Protein AF-A0A3N2QAK7-F1 (afdb_monomer_lite)

Radius of gyration: 15.61 Å; chains: 1; bounding box: 36×19×43 Å

Secondary structure (DSSP, 8-state):
-HHHHHHHHHH--HHHHHHHHHHHHHHHHHHHHHS-TT--HHHHHHHHHHHHTS---HHHHHHHHT--

Organism: Sodiomyces alkalinus (strain CBS 110278 / VKM F-3762 / F11) (NCBI:txid1314773)

Structure (mmCIF, N/CA/C/O backbone):
data_AF-A0A3N2QAK7-F1
#
_entry.id   AF-A0A3N2QAK7-F1
#
loop_
_atom_site.group_PDB
_atom_site.id
_atom_site.type_symbol
_atom_site.label_atom_id
_atom_site.label_alt_id
_atom_site.label_comp_id
_atom_site.label_asym_id
_atom_site.label_entity_id
_atom_site.label_seq_id
_atom_site.pdbx_PDB_ins_code
_atom_site.Cartn_x
_atom_site.Cartn_y
_atom_site.Cartn_z
_atom_site.occupancy
_atom_site.B_iso_or_equiv
_atom_site.auth_seq_id
_atom_site.auth_comp_id
_atom_site.auth_asym_id
_atom_site.auth_atom_id
_atom_site.pdbx_PDB_model_num
ATOM 1 N N . MET A 1 1 ? -7.538 10.523 12.067 1.00 48.62 1 MET A N 1
ATOM 2 C CA . MET A 1 1 ? -7.565 9.706 13.301 1.00 48.62 1 MET A CA 1
ATOM 3 C C . MET A 1 1 ? -8.985 9.529 13.840 1.00 48.62 1 MET A C 1
ATOM 5 O O . MET A 1 1 ? -9.362 8.389 14.028 1.00 48.62 1 MET A O 1
ATOM 9 N N . LEU A 1 2 ? -9.807 10.585 13.955 1.00 56.88 2 LEU A N 1
ATOM 10 C CA . LEU A 1 2 ? -11.243 10.480 14.312 1.00 56.88 2 LEU A CA 1
ATOM 11 C C . LEU A 1 2 ? -12.115 9.712 13.296 1.00 56.88 2 LEU A C 1
ATOM 13 O O . LEU A 1 2 ? -13.018 8.974 13.673 1.00 56.88 2 LEU A O 1
ATOM 17 N N . ILE A 1 3 ? -11.819 9.852 12.001 1.00 59.50 3 ILE A N 1
ATOM 18 C CA . ILE A 1 3 ? -12.556 9.157 10.933 1.00 59.50 3 ILE A CA 1
ATOM 19 C C . ILE A 1 3 ? -12.354 7.639 11.009 1.00 59.50 3 ILE A C 1
ATOM 21 O O . ILE A 1 3 ? -13.292 6.899 10.765 1.00 59.50 3 ILE A O 1
ATOM 25 N N . LEU A 1 4 ? -11.162 7.168 11.399 1.00 54.62 4 LEU A N 1
ATOM 26 C CA . LEU A 1 4 ? -10.850 5.736 11.489 1.00 54.62 4 LEU A CA 1
ATOM 27 C C . LEU A 1 4 ? -11.549 5.060 12.674 1.00 54.62 4 LEU A C 1
ATOM 29 O O . LEU A 1 4 ? -11.978 3.919 12.547 1.00 54.62 4 LEU A O 1
ATOM 33 N N . THR A 1 5 ? -11.695 5.758 13.803 1.00 56.31 5 THR A N 1
ATOM 34 C CA . THR A 1 5 ? -12.460 5.266 14.958 1.00 56.31 5 THR A CA 1
ATOM 35 C C . THR A 1 5 ? -13.954 5.193 14.656 1.00 56.31 5 THR A C 1
ATOM 37 O O . THR A 1 5 ? -14.563 4.172 14.944 1.00 56.31 5 THR A O 1
ATOM 40 N N . TRP A 1 6 ? -14.519 6.200 13.978 1.00 60.88 6 TRP A N 1
ATOM 41 C CA . TRP A 1 6 ? -15.928 6.182 13.562 1.00 60.88 6 TRP A CA 1
ATOM 42 C C . TRP A 1 6 ? -16.203 5.108 12.495 1.00 60.88 6 TRP A C 1
ATOM 44 O O . TRP A 1 6 ? -17.175 4.366 12.590 1.00 60.88 6 TRP A O 1
ATOM 54 N N . LEU A 1 7 ? -15.298 4.938 11.520 1.00 55.12 7 LEU A N 1
ATOM 55 C CA . LEU A 1 7 ? -15.407 3.868 10.520 1.00 55.12 7 LEU A CA 1
ATOM 56 C C . LEU A 1 7 ? -15.271 2.468 11.143 1.00 55.12 7 LEU A C 1
ATOM 58 O O . LEU A 1 7 ? -15.917 1.535 10.679 1.00 55.12 7 LEU A O 1
ATOM 62 N N . SER A 1 8 ? -14.445 2.312 12.185 1.00 51.50 8 SER A N 1
ATOM 63 C CA . SER A 1 8 ? -14.296 1.044 12.913 1.00 51.50 8 SER A CA 1
ATOM 64 C C . SER A 1 8 ? -15.554 0.654 13.693 1.00 51.50 8 SER A C 1
ATOM 66 O O . SER A 1 8 ? -15.761 -0.536 13.918 1.00 51.50 8 SER A O 1
ATOM 68 N N . GLU A 1 9 ? -16.353 1.632 14.120 1.00 58.00 9 GLU A N 1
ATOM 69 C CA . GLU A 1 9 ? -17.644 1.431 14.790 1.00 58.00 9 GLU A CA 1
ATOM 70 C C . GLU A 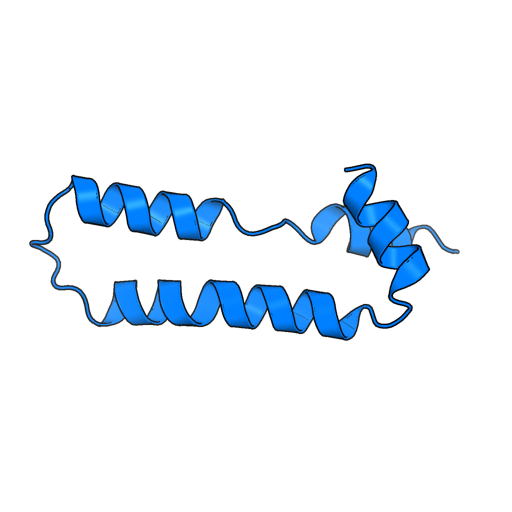1 9 ? -18.759 1.121 13.782 1.00 58.00 9 GLU A C 1
ATOM 72 O O . GLU A 1 9 ? -19.607 0.278 14.040 1.00 58.00 9 GLU A O 1
ATOM 77 N N . VAL A 1 10 ? -18.729 1.753 12.602 1.00 57.06 10 VAL A N 1
ATOM 78 C CA . VAL A 1 10 ? -19.736 1.553 11.544 1.00 57.06 10 VAL A CA 1
ATOM 79 C C . VAL A 1 10 ? -19.545 0.235 10.784 1.00 57.06 10 VAL A C 1
ATOM 81 O O . VAL A 1 10 ? -20.517 -0.320 10.275 1.00 57.06 10 VAL A O 1
ATOM 84 N N . LEU A 1 11 ? -18.310 -0.265 10.665 1.00 58.97 11 LEU A N 1
ATOM 85 C CA . LEU A 1 11 ? -18.021 -1.399 9.785 1.00 58.97 11 LEU A CA 1
ATOM 86 C C . LEU A 1 11 ? -18.058 -2.774 10.454 1.00 58.97 11 LEU A C 1
ATOM 88 O O . LEU A 1 11 ? -18.154 -3.733 9.699 1.00 58.97 11 LEU A O 1
ATOM 92 N N . ASP A 1 12 ? -17.946 -2.899 11.788 1.00 56.06 12 ASP A N 1
ATOM 93 C CA . ASP A 1 12 ? -17.957 -4.154 12.599 1.00 56.06 12 ASP A CA 1
ATOM 94 C C . ASP A 1 12 ? -17.077 -5.337 12.081 1.00 56.06 12 ASP A C 1
ATOM 96 O O . ASP A 1 12 ? -16.949 -6.396 12.687 1.00 56.06 12 ASP A O 1
ATOM 100 N N . GLN A 1 13 ? -16.376 -5.158 10.961 1.00 55.38 13 GLN A N 1
ATOM 101 C CA . GLN A 1 13 ? -15.624 -6.150 10.207 1.00 55.38 13 GLN A CA 1
ATOM 102 C C . GLN A 1 13 ? -14.248 -5.571 9.908 1.00 55.38 13 GLN A C 1
ATOM 104 O O . GLN A 1 13 ? -13.910 -5.140 8.804 1.00 55.38 13 GLN A O 1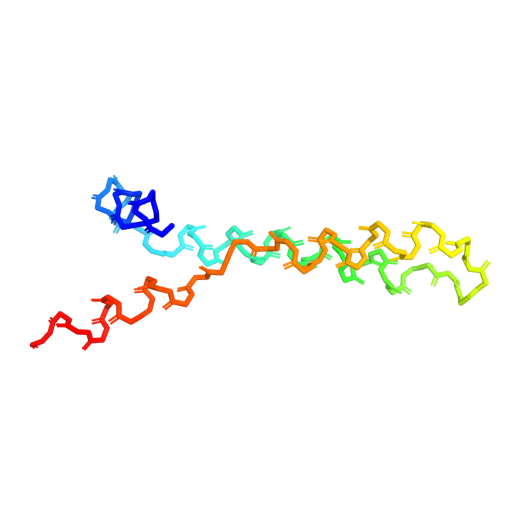
ATOM 109 N N . ARG A 1 14 ? -13.408 -5.616 10.939 1.00 58.41 14 ARG A N 1
ATOM 110 C CA . ARG A 1 14 ? -11.996 -5.197 10.932 1.00 58.41 14 ARG A CA 1
ATOM 111 C C . ARG A 1 14 ? -11.169 -5.914 9.846 1.00 58.41 14 ARG A C 1
ATOM 113 O O . ARG A 1 14 ? -10.148 -5.396 9.402 1.00 58.41 14 ARG A O 1
ATOM 120 N N . ALA A 1 15 ? -11.652 -7.065 9.364 1.00 60.69 15 ALA A N 1
ATOM 121 C CA . ALA A 1 15 ? -11.082 -7.825 8.252 1.00 60.69 15 ALA A CA 1
ATOM 122 C C . ALA A 1 15 ? -11.117 -7.077 6.904 1.00 60.69 15 ALA A C 1
ATOM 124 O O . ALA A 1 15 ? -10.174 -7.202 6.126 1.00 60.69 15 ALA A O 1
ATOM 125 N N . LEU A 1 16 ? -12.146 -6.263 6.632 1.00 60.97 16 LEU A N 1
ATOM 126 C CA . LEU A 1 16 ? -12.251 -5.514 5.370 1.00 60.97 16 LEU A CA 1
ATOM 127 C C . LEU A 1 16 ? -11.179 -4.429 5.253 1.00 60.97 16 LEU A C 1
ATOM 129 O O . LEU A 1 16 ? -10.651 -4.201 4.169 1.00 60.97 16 LEU A O 1
ATOM 133 N N . LEU A 1 17 ? -10.800 -3.805 6.369 1.00 64.38 17 LEU A N 1
ATOM 134 C CA . LEU A 1 17 ? -9.732 -2.804 6.393 1.00 64.38 17 LEU A CA 1
ATOM 135 C C . LEU A 1 17 ? -8.346 -3.443 6.218 1.00 64.38 17 LEU A C 1
ATOM 137 O O . LEU A 1 17 ? -7.501 -2.871 5.535 1.00 64.38 17 LEU A O 1
ATOM 141 N N . GLY A 1 18 ? -8.125 -4.647 6.760 1.00 65.25 18 GLY A N 1
ATOM 142 C CA . GLY A 1 18 ? -6.920 -5.439 6.478 1.00 65.25 18 GLY A CA 1
ATOM 143 C C . GLY A 1 18 ? -6.841 -5.924 5.024 1.00 65.25 18 GLY A C 1
ATOM 144 O O . GLY A 1 18 ? -5.765 -5.951 4.431 1.00 65.25 18 GLY A O 1
ATOM 145 N N . LEU A 1 19 ? -7.983 -6.248 4.413 1.00 70.44 19 LEU A N 1
ATOM 146 C CA . LEU A 1 19 ? -8.049 -6.562 2.986 1.00 70.44 19 LEU A CA 1
ATOM 147 C C . LEU A 1 19 ? -7.758 -5.318 2.133 1.00 70.44 19 LEU A C 1
ATOM 149 O O . LEU A 1 19 ? -7.042 -5.399 1.139 1.00 70.44 19 LEU A O 1
ATOM 153 N N . PHE A 1 20 ? -8.265 -4.152 2.543 1.00 73.81 20 PHE A N 1
ATOM 154 C CA . PHE A 1 20 ? -8.045 -2.889 1.841 1.00 73.81 20 PHE A CA 1
ATOM 155 C C . PHE A 1 20 ? -6.566 -2.493 1.826 1.00 73.81 20 PHE A C 1
ATOM 157 O O . PHE A 1 20 ? -6.058 -2.060 0.793 1.00 73.81 20 PHE A O 1
ATOM 164 N N . THR A 1 21 ? -5.843 -2.695 2.933 1.00 73.25 21 THR A N 1
ATOM 165 C CA . THR A 1 21 ? -4.393 -2.463 2.955 1.00 73.25 21 THR A CA 1
ATOM 166 C C . THR A 1 21 ? -3.660 -3.446 2.044 1.00 73.25 21 THR A C 1
ATOM 168 O O . THR A 1 21 ? -2.802 -3.014 1.278 1.00 73.25 21 THR A O 1
ATOM 171 N N . GLN A 1 22 ? -4.022 -4.734 2.022 1.00 75.94 22 GLN A N 1
ATOM 172 C CA . GLN A 1 22 ? -3.434 -5.684 1.065 1.00 75.94 22 GLN A CA 1
ATOM 173 C C . GLN A 1 22 ? -3.700 -5.296 -0.398 1.00 75.94 22 GLN A C 1
ATOM 175 O O . GLN A 1 22 ? -2.779 -5.334 -1.215 1.00 75.94 22 GLN A O 1
ATOM 180 N N . ILE A 1 23 ? -4.923 -4.865 -0.719 1.00 82.00 23 ILE A N 1
ATOM 181 C CA . ILE A 1 23 ? -5.302 -4.381 -2.056 1.00 82.00 23 ILE A CA 1
ATOM 182 C C . ILE A 1 23 ? -4.545 -3.096 -2.421 1.00 82.00 23 ILE A C 1
ATOM 184 O O . ILE A 1 23 ? -4.259 -2.883 -3.593 1.00 82.00 23 ILE A O 1
ATOM 188 N N . TRP A 1 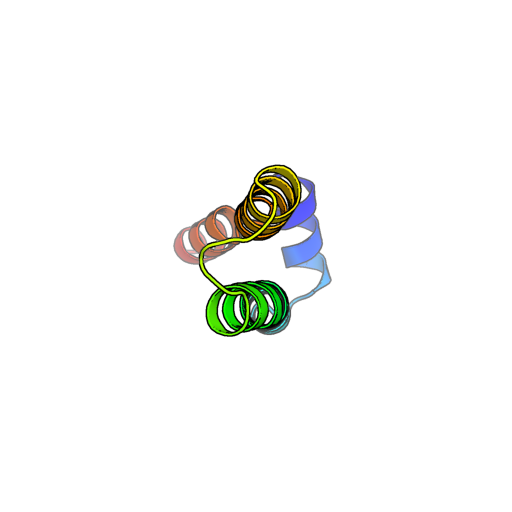24 ? -4.173 -2.262 -1.447 1.00 82.44 24 TRP A N 1
ATOM 189 C CA . TRP A 1 24 ? -3.362 -1.060 -1.671 1.00 82.44 24 TRP A CA 1
ATOM 190 C C . TRP A 1 24 ? -1.885 -1.389 -1.936 1.00 82.44 24 TRP A C 1
ATOM 192 O O . TRP A 1 24 ? -1.256 -0.822 -2.832 1.00 82.44 24 TRP A O 1
ATOM 202 N N . PHE A 1 25 ? -1.320 -2.332 -1.177 1.00 81.50 25 PHE A N 1
ATOM 203 C CA . PHE A 1 25 ? 0.092 -2.706 -1.280 1.00 81.50 25 PHE A CA 1
ATOM 204 C C . PHE A 1 25 ? 0.405 -3.557 -2.518 1.00 81.50 25 PHE A C 1
ATOM 206 O O . PHE A 1 25 ? 1.453 -3.355 -3.134 1.00 81.50 25 PHE A O 1
ATOM 213 N N . LEU A 1 26 ? -0.489 -4.470 -2.912 1.00 85.50 26 LEU A N 1
ATOM 214 C CA . LEU A 1 26 ? -0.307 -5.361 -4.066 1.00 85.50 26 LEU A CA 1
ATOM 215 C C . LEU A 1 26 ? 0.056 -4.633 -5.376 1.00 85.50 26 LEU A C 1
ATOM 217 O O . LEU A 1 26 ? 1.107 -4.942 -5.936 1.00 85.50 26 LEU A O 1
ATOM 221 N N . PRO A 1 27 ? -0.728 -3.660 -5.879 1.00 84.00 27 PRO A N 1
ATOM 222 C CA . PRO A 1 27 ? -0.415 -2.979 -7.132 1.00 84.00 27 PRO A CA 1
ATOM 223 C C . PRO A 1 27 ? 0.870 -2.151 -7.035 1.00 84.00 27 PRO A C 1
ATOM 225 O O . PRO A 1 27 ? 1.616 -2.069 -8.011 1.00 84.00 27 PRO A O 1
ATOM 228 N N . CYS A 1 28 ? 1.172 -1.582 -5.864 1.00 85.06 28 CYS A N 1
ATOM 229 C CA . CYS A 1 28 ? 2.404 -0.825 -5.652 1.00 85.06 28 CYS A CA 1
ATOM 230 C C . CYS A 1 28 ? 3.642 -1.737 -5.716 1.00 85.06 28 CYS A C 1
ATOM 232 O O . CYS A 1 28 ? 4.616 -1.400 -6.386 1.00 85.06 28 CYS A O 1
ATOM 234 N N . LEU A 1 29 ? 3.586 -2.912 -5.079 1.00 84.06 29 LEU A N 1
ATOM 235 C CA . LEU A 1 29 ? 4.649 -3.924 -5.116 1.00 84.06 29 LEU A CA 1
ATOM 236 C C . LEU A 1 29 ? 4.827 -4.523 -6.512 1.00 84.06 29 LEU A C 1
ATOM 238 O O . LEU A 1 29 ? 5.957 -4.655 -6.979 1.00 84.06 29 LEU A O 1
ATOM 242 N N . VAL A 1 30 ? 3.723 -4.837 -7.198 1.00 87.56 30 VAL A N 1
ATOM 243 C CA . VAL A 1 30 ? 3.763 -5.330 -8.582 1.00 87.56 30 VAL A CA 1
ATOM 244 C C . VAL A 1 30 ? 4.418 -4.291 -9.486 1.00 87.56 30 VAL A C 1
ATOM 246 O O . VAL A 1 30 ? 5.347 -4.628 -10.217 1.00 87.56 30 VAL A O 1
ATOM 249 N N . SER A 1 31 ? 4.013 -3.023 -9.378 1.00 84.31 31 SER A N 1
ATOM 250 C CA . SER A 1 31 ? 4.623 -1.937 -10.149 1.00 84.31 31 SER A CA 1
ATOM 251 C C . SER A 1 31 ? 6.125 -1.854 -9.873 1.00 84.31 31 SER A C 1
ATOM 253 O O . SER A 1 31 ? 6.913 -1.866 -10.812 1.00 84.31 31 SER A O 1
ATOM 255 N N . LEU A 1 32 ? 6.541 -1.877 -8.602 1.00 81.94 32 LEU A N 1
ATOM 256 C CA . LEU A 1 32 ? 7.956 -1.842 -8.223 1.00 81.94 32 LEU A CA 1
ATOM 257 C C . LEU A 1 32 ? 8.764 -3.033 -8.778 1.00 81.94 32 LEU A C 1
ATOM 259 O O . LEU A 1 32 ? 9.936 -2.872 -9.097 1.00 81.94 32 LEU A O 1
ATOM 263 N N . SER A 1 33 ? 8.148 -4.215 -8.886 1.00 84.12 33 SER A N 1
ATOM 264 C CA . SER A 1 33 ? 8.804 -5.430 -9.395 1.00 84.12 33 SER A CA 1
ATOM 265 C C . SER A 1 33 ? 8.939 -5.478 -10.920 1.00 84.12 33 SER A C 1
ATOM 267 O O . SER A 1 33 ? 9.874 -6.087 -11.431 1.00 84.12 33 SER A O 1
ATOM 269 N N . VAL A 1 34 ? 8.005 -4.856 -11.645 1.00 86.44 34 VAL A N 1
ATOM 270 C CA . VAL A 1 34 ? 7.968 -4.865 -13.117 1.00 86.44 34 VAL A CA 1
ATOM 271 C C . VAL A 1 34 ? 8.749 -3.685 -13.700 1.00 86.44 34 VAL A C 1
ATOM 273 O O . VAL A 1 34 ? 9.249 -3.765 -14.822 1.00 86.44 34 VAL A O 1
ATOM 276 N N . LEU A 1 35 ? 8.857 -2.579 -12.961 1.00 80.12 35 LEU A N 1
ATOM 277 C CA . LEU A 1 35 ? 9.516 -1.372 -13.445 1.00 80.12 35 LEU A CA 1
ATOM 278 C C . LEU A 1 35 ? 11.047 -1.556 -13.497 1.00 80.12 35 LEU A C 1
ATOM 280 O O . LEU A 1 35 ? 11.651 -1.988 -12.515 1.00 80.12 35 LEU A O 1
ATOM 284 N N . PRO A 1 36 ? 11.700 -1.203 -14.619 1.00 76.56 36 PRO A N 1
ATOM 285 C CA . PRO A 1 36 ? 13.155 -1.232 -14.725 1.00 76.56 36 PRO A CA 1
ATOM 286 C C . PRO A 1 36 ? 13.794 -0.152 -13.838 1.00 76.56 36 PRO A C 1
ATOM 288 O O . PRO A 1 36 ? 13.204 0.901 -13.597 1.00 76.56 36 PRO A O 1
ATOM 291 N N . ALA A 1 37 ? 15.036 -0.382 -13.399 1.00 72.50 37 ALA A N 1
ATOM 292 C CA . ALA A 1 37 ? 15.780 0.546 -12.535 1.00 72.50 37 ALA A CA 1
ATOM 293 C C . ALA A 1 37 ? 16.015 1.939 -13.164 1.00 72.50 37 ALA A C 1
ATOM 295 O O . ALA A 1 37 ? 16.281 2.897 -12.445 1.00 72.50 37 ALA A O 1
ATOM 296 N N . ASP A 1 38 ? 15.875 2.057 -14.488 1.00 78.19 38 ASP A N 1
ATOM 297 C CA . ASP A 1 38 ? 16.083 3.281 -15.278 1.00 78.19 38 ASP A CA 1
ATOM 298 C C . ASP A 1 38 ? 14.796 4.114 -15.473 1.00 78.19 38 ASP A C 1
ATOM 300 O O . ASP A 1 38 ? 14.576 4.776 -16.490 1.00 78.19 38 ASP A O 1
ATOM 304 N N . ILE A 1 39 ? 13.872 4.043 -14.513 1.00 83.31 39 ILE A N 1
ATOM 305 C CA . ILE A 1 39 ? 12.612 4.783 -14.575 1.00 83.31 39 ILE A CA 1
ATOM 306 C C . ILE A 1 39 ? 12.815 6.281 -14.295 1.00 83.31 39 ILE A C 1
ATOM 308 O O . ILE A 1 39 ? 13.654 6.696 -13.494 1.00 83.31 39 ILE A O 1
ATOM 312 N N . ASN A 1 40 ? 11.976 7.119 -14.913 1.00 84.38 40 ASN A N 1
ATOM 313 C CA . ASN A 1 40 ? 11.898 8.544 -14.603 1.00 84.38 40 ASN A CA 1
ATOM 314 C C . ASN A 1 40 ? 11.732 8.767 -13.086 1.00 84.38 40 ASN A C 1
ATOM 316 O O . ASN A 1 40 ? 10.790 8.268 -12.466 1.00 84.38 40 ASN A O 1
ATOM 320 N N . ARG A 1 41 ? 12.622 9.578 -12.505 1.00 84.38 41 ARG A N 1
ATOM 321 C CA . ARG A 1 41 ? 12.660 9.913 -11.072 1.00 84.38 41 ARG A CA 1
ATOM 322 C C . ARG A 1 41 ? 11.313 10.392 -10.523 1.00 84.38 41 ARG A C 1
ATOM 324 O O . ARG A 1 41 ? 10.968 10.069 -9.391 1.00 84.38 41 ARG A O 1
ATOM 331 N N . TRP A 1 42 ? 10.525 11.102 -11.329 1.00 86.75 42 TRP A N 1
ATOM 332 C CA . TRP A 1 42 ? 9.188 11.561 -10.939 1.00 86.75 42 TRP A CA 1
ATOM 333 C C . TRP A 1 42 ? 8.163 10.429 -10.831 1.00 86.75 42 TRP A C 1
ATOM 335 O O . TRP A 1 42 ? 7.314 10.458 -9.942 1.00 86.75 42 TRP A O 1
ATOM 345 N N . ALA A 1 43 ? 8.258 9.415 -11.694 1.00 83.44 43 ALA A N 1
ATOM 346 C CA . ALA A 1 43 ? 7.389 8.244 -11.623 1.00 83.44 43 ALA A CA 1
ATOM 347 C C . ALA A 1 43 ? 7.715 7.398 -10.382 1.00 83.44 43 ALA A C 1
ATOM 349 O O . ALA A 1 43 ? 6.804 6.980 -9.671 1.00 83.44 43 ALA A O 1
ATOM 350 N N . MET A 1 44 ? 9.004 7.226 -10.066 1.00 84.50 44 MET A N 1
ATOM 351 C CA . MET A 1 44 ? 9.432 6.552 -8.834 1.00 84.50 44 MET A CA 1
ATOM 352 C C . MET A 1 44 ? 8.984 7.315 -7.581 1.00 84.50 44 MET A C 1
ATOM 354 O O . MET A 1 44 ? 8.483 6.703 -6.641 1.00 84.50 44 MET A O 1
ATOM 358 N N . TYR A 1 45 ? 9.103 8.647 -7.588 1.00 85.88 45 TYR A N 1
ATOM 359 C CA . TYR A 1 45 ? 8.608 9.495 -6.503 1.00 85.88 45 TYR A CA 1
ATOM 360 C C . TYR A 1 45 ? 7.103 9.307 -6.284 1.00 85.88 45 TYR A C 1
ATOM 362 O O . TYR A 1 45 ? 6.693 8.987 -5.172 1.00 85.88 45 TYR A O 1
ATOM 370 N N . ALA A 1 46 ? 6.291 9.407 -7.342 1.00 87.81 46 ALA A N 1
ATOM 371 C CA . ALA A 1 46 ? 4.843 9.230 -7.246 1.00 87.81 46 ALA A CA 1
ATOM 372 C C . ALA A 1 46 ? 4.458 7.840 -6.712 1.00 87.81 46 ALA A C 1
ATOM 374 O O . ALA A 1 46 ? 3.601 7.733 -5.837 1.00 87.81 46 ALA A O 1
ATOM 375 N N . LEU A 1 47 ? 5.123 6.784 -7.188 1.00 86.88 47 LEU A N 1
ATOM 376 C CA . LEU A 1 47 ? 4.861 5.408 -6.764 1.00 86.88 47 LEU A CA 1
ATOM 377 C C . LEU A 1 47 ? 5.186 5.212 -5.275 1.00 86.88 47 LEU A C 1
ATOM 379 O O . LEU A 1 47 ? 4.366 4.669 -4.537 1.00 86.88 47 LEU A O 1
ATOM 383 N N . ILE A 1 48 ? 6.327 5.724 -4.804 1.00 86.12 48 ILE A N 1
ATOM 384 C CA . ILE A 1 48 ? 6.698 5.660 -3.382 1.00 86.12 48 ILE A CA 1
ATOM 385 C C . ILE A 1 48 ? 5.750 6.512 -2.530 1.00 86.12 48 ILE A C 1
ATOM 387 O O . ILE A 1 48 ? 5.360 6.082 -1.448 1.00 86.12 48 ILE A O 1
ATOM 391 N N . THR A 1 49 ? 5.329 7.689 -2.999 1.00 87.50 49 THR A N 1
ATOM 392 C CA . THR A 1 49 ? 4.350 8.521 -2.285 1.00 87.50 49 THR A CA 1
ATOM 393 C C . THR A 1 49 ? 3.001 7.815 -2.143 1.00 87.50 49 THR A C 1
ATOM 395 O O . THR A 1 49 ? 2.429 7.846 -1.057 1.00 87.50 49 THR A O 1
ATOM 398 N N . VAL A 1 50 ? 2.512 7.142 -3.191 1.00 86.75 50 VAL A N 1
ATOM 399 C CA . VAL A 1 50 ? 1.273 6.341 -3.140 1.00 86.75 50 VAL A CA 1
ATOM 400 C C . VAL A 1 50 ? 1.431 5.121 -2.231 1.00 86.75 50 VAL A C 1
ATOM 402 O O . VAL A 1 50 ? 0.524 4.789 -1.468 1.00 86.75 50 VAL A O 1
ATOM 405 N N . LEU A 1 51 ? 2.595 4.473 -2.259 1.00 85.56 51 LEU A N 1
ATOM 406 C CA . LEU A 1 51 ? 2.905 3.368 -1.356 1.00 85.56 51 LEU A CA 1
ATOM 407 C C . LEU A 1 51 ? 2.898 3.832 0.110 1.00 85.56 51 LEU A C 1
ATOM 409 O O . LEU A 1 51 ? 2.356 3.140 0.968 1.00 85.56 51 LEU A O 1
ATOM 413 N N . LEU A 1 52 ? 3.476 5.000 0.403 1.00 83.69 52 LEU A N 1
ATOM 414 C CA . LEU A 1 52 ? 3.597 5.538 1.760 1.00 83.69 52 LEU A CA 1
ATOM 415 C C . LEU A 1 52 ? 2.303 6.191 2.269 1.00 83.69 52 LEU A C 1
ATOM 417 O O . LEU A 1 52 ? 2.102 6.270 3.478 1.00 83.69 52 LEU A O 1
ATOM 421 N N . SER A 1 53 ? 1.415 6.628 1.371 1.00 83.25 53 SER A N 1
ATOM 422 C CA . SER A 1 53 ? 0.112 7.209 1.717 1.00 83.25 53 SER A CA 1
ATOM 423 C C . SER A 1 53 ? -0.941 6.173 2.112 1.00 83.25 53 SER A C 1
ATOM 425 O O . SER A 1 53 ? -2.108 6.528 2.295 1.00 83.25 53 SER A O 1
ATOM 427 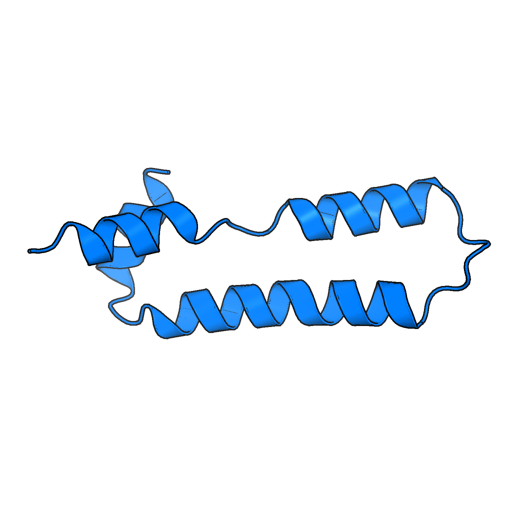N N . TYR A 1 54 ? -0.545 4.904 2.275 1.00 76.00 54 TYR A N 1
ATOM 428 C CA . TYR A 1 54 ? -1.450 3.866 2.740 1.00 76.00 54 TYR A CA 1
ATOM 429 C C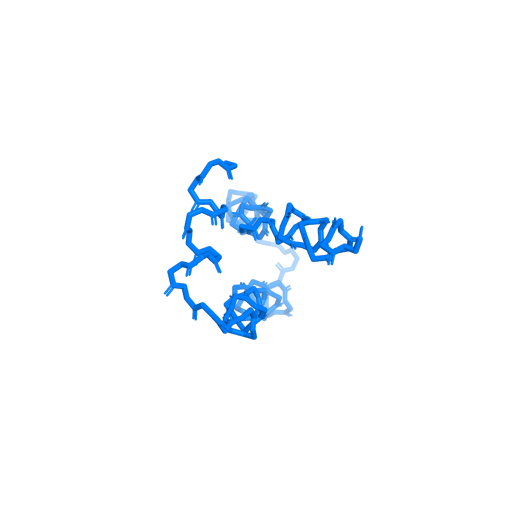 . TYR A 1 54 ? -2.115 4.288 4.066 1.00 76.00 54 TYR A C 1
ATOM 431 O O . TYR A 1 54 ? -1.458 4.815 4.974 1.00 76.00 54 TYR A O 1
ATOM 439 N N . PRO A 1 55 ? -3.429 4.068 4.215 1.00 68.50 55 PRO A N 1
ATOM 440 C CA . PRO A 1 55 ? -4.123 4.388 5.450 1.00 68.50 55 PRO A CA 1
ATOM 441 C C . PRO A 1 55 ? -3.596 3.480 6.566 1.00 68.50 55 PRO A C 1
ATOM 443 O O . PRO A 1 55 ? -3.803 2.267 6.542 1.00 68.50 55 PRO A O 1
ATOM 446 N N . SER A 1 56 ? -2.893 4.057 7.544 1.00 64.75 56 SER A N 1
ATOM 447 C CA . SER A 1 56 ? -2.298 3.278 8.631 1.00 64.75 56 SER A CA 1
ATOM 448 C C . SER A 1 56 ? -3.384 2.662 9.526 1.00 64.75 56 SER A C 1
ATOM 450 O O . SER A 1 56 ? -4.145 3.403 10.157 1.00 64.75 56 SER A O 1
ATOM 452 N N . PRO A 1 57 ? -3.442 1.321 9.657 1.00 64.62 57 PRO A N 1
ATOM 453 C CA . PRO A 1 57 ? -4.371 0.641 10.556 1.00 64.62 57 PRO A CA 1
ATOM 454 C C . PRO A 1 57 ? -3.867 0.625 12.010 1.00 64.62 57 PRO A C 1
ATOM 456 O O . PRO A 1 57 ? -4.489 0.000 12.870 1.00 64.62 57 PRO A O 1
ATOM 459 N N . HIS A 1 58 ? -2.735 1.276 12.307 1.00 64.56 58 HIS A N 1
ATOM 460 C CA . HIS A 1 58 ? -2.132 1.321 13.642 1.00 64.56 58 HIS A CA 1
ATOM 461 C C . HIS A 1 58 ? -3.107 1.787 14.747 1.00 64.56 58 HIS A C 1
ATOM 463 O O . HIS A 1 58 ? -3.196 1.115 15.773 1.00 64.56 58 HIS A O 1
ATOM 469 N N . PRO A 1 59 ? -3.914 2.853 14.563 1.00 60.84 59 PRO A N 1
ATOM 470 C CA . PRO A 1 59 ? -4.861 3.300 15.590 1.00 60.84 59 PRO A CA 1
ATOM 471 C C . PRO A 1 59 ? -5.969 2.274 15.873 1.00 60.84 59 PRO A C 1
ATOM 473 O O . PRO A 1 59 ? -6.437 2.163 17.001 1.00 60.84 59 PRO A O 1
ATOM 476 N N . MET A 1 60 ? -6.367 1.499 14.858 1.00 63.12 60 MET A N 1
ATOM 477 C CA . MET A 1 60 ? -7.402 0.466 14.970 1.00 63.12 60 MET A CA 1
ATOM 478 C C . MET A 1 60 ? -6.908 -0.749 15.770 1.00 63.12 60 MET A C 1
ATOM 480 O O . MET A 1 60 ? -7.646 -1.278 16.598 1.00 63.12 60 MET A O 1
ATOM 484 N N . HIS A 1 61 ? -5.652 -1.169 15.573 1.00 61.47 61 HIS A N 1
ATOM 485 C CA . HIS A 1 61 ? -5.053 -2.249 16.368 1.00 61.47 61 HIS A CA 1
ATOM 486 C C . HIS A 1 61 ? -4.891 -1.859 17.840 1.00 61.47 61 HIS A C 1
ATOM 488 O O . HIS A 1 61 ? -5.168 -2.671 18.721 1.00 61.47 61 HIS A O 1
ATOM 494 N N . VAL A 1 62 ? -4.497 -0.610 18.114 1.00 61.28 62 VAL A N 1
ATOM 495 C CA . VAL A 1 62 ? -4.393 -0.096 19.488 1.00 61.28 62 VAL A CA 1
ATOM 496 C C . VAL A 1 62 ? -5.766 -0.066 20.160 1.00 61.28 62 VAL A C 1
ATOM 498 O O . VAL A 1 62 ? -5.887 -0.563 21.274 1.00 61.28 62 VAL A O 1
ATOM 501 N N . GLY A 1 63 ? -6.808 0.403 19.460 1.00 62.34 63 GLY A N 1
ATOM 502 C CA . GLY A 1 63 ? -8.189 0.376 19.958 1.00 62.34 63 GLY A CA 1
ATOM 503 C C . GLY A 1 63 ? -8.700 -1.032 20.297 1.00 62.34 63 GLY A C 1
ATOM 504 O O . GLY A 1 63 ? -9.478 -1.207 21.231 1.00 62.34 63 GLY A O 1
ATOM 505 N N . TRP A 1 64 ? -8.232 -2.055 19.575 1.00 57.97 64 TRP A N 1
ATOM 506 C CA . TRP A 1 64 ? -8.543 -3.455 19.871 1.00 57.97 64 TRP A CA 1
ATOM 507 C C . TRP A 1 64 ? -7.804 -3.964 21.116 1.00 57.97 64 TRP A C 1
ATOM 509 O O . TRP A 1 64 ? -8.410 -4.630 21.952 1.00 57.97 64 TRP A O 1
ATOM 519 N N . ALA A 1 65 ? -6.521 -3.631 21.269 1.00 60.28 65 ALA A N 1
ATOM 520 C CA . ALA A 1 65 ? -5.734 -4.025 22.437 1.00 60.28 65 ALA A CA 1
ATOM 521 C C . ALA A 1 65 ? -6.186 -3.320 23.730 1.00 60.28 65 ALA A C 1
ATOM 523 O O . ALA A 1 65 ? -6.015 -3.875 24.812 1.00 60.28 65 ALA A O 1
ATOM 524 N N . SER A 1 66 ? -6.778 -2.126 23.619 1.00 57.41 66 SER A N 1
ATOM 525 C CA . SER A 1 66 ? -7.292 -1.349 24.752 1.00 57.41 66 SER A CA 1
ATOM 526 C C . SER A 1 66 ? -8.722 -1.701 25.175 1.00 57.41 66 SER A C 1
ATOM 528 O O . SER A 1 66 ? -9.188 -1.179 26.178 1.00 57.41 66 SER A O 1
ATOM 530 N N . LEU A 1 67 ? -9.438 -2.556 24.433 1.00 51.84 67 LEU A N 1
ATOM 531 C CA . LEU A 1 67 ? -10.813 -2.980 24.752 1.00 51.84 67 LEU A CA 1
ATOM 532 C C . LEU A 1 67 ? -10.845 -4.147 25.762 1.00 51.84 67 LEU A C 1
ATOM 534 O O . LEU A 1 67 ? -11.650 -5.073 25.643 1.00 51.84 67 LEU A O 1
ATOM 538 N N . ARG A 1 68 ? -9.947 -4.099 26.752 1.00 44.88 68 ARG A N 1
ATOM 539 C CA . ARG A 1 68 ? -9.898 -4.996 27.908 1.00 44.88 68 ARG A CA 1
ATOM 540 C C . ARG A 1 68 ? -9.900 -4.191 29.196 1.00 44.88 68 ARG A C 1
ATOM 542 O O . ARG A 1 68 ? -9.107 -3.229 29.267 1.00 44.88 68 ARG A O 1
#

Sequence (68 aa):
MLILTWLS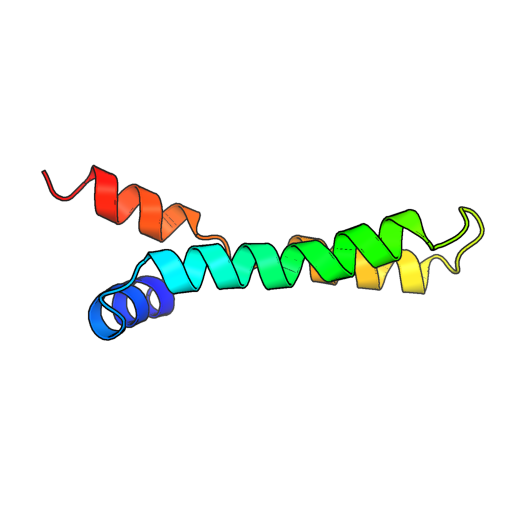EVLDQRALLGLFTQIWFLPCLVSLSVLPADINRWAMYALITVLLSYPSPHPMHVGWASLR

pLDDT: mean 71.3, std 12.71, range [44.88, 87.81]

Foldseek 3Di:
DVVLVVCCVVPVCVVVLVVVLVVQQVVLVVCVVPDDPPDDPVVVVVSVVSNVPRDDCVVVVVVVVPPD